Protein AF-A0A8H8RCY9-F1 (afdb_monomer_lite)

Secondary structure (DSSP, 8-state):
--SHHHHHHHHHHHHHHHHHHHHHHTT-HHHHSSSS--HHHHHHHHB-SSSBS-HHHHHHHHHHHHHHHHHHHHHHHHHHHHHHHHHHHHT--

Radius of gyration: 19.33 Å; chains: 1; bounding box: 49×21×55 Å

Organism: NCBI:txid215460

Structure (mmCIF, N/CA/C/O backbone):
data_AF-A0A8H8RCY9-F1
#
_entry.id   AF-A0A8H8RCY9-F1
#
loop_
_atom_site.group_PDB
_atom_site.id
_atom_site.type_symbol
_atom_site.label_atom_id
_atom_site.label_alt_id
_atom_site.label_comp_id
_atom_site.label_asym_id
_atom_site.label_entity_id
_atom_site.label_seq_id
_atom_site.pdbx_PDB_ins_code
_atom_site.Cartn_x
_atom_site.Cartn_y
_atom_site.Cartn_z
_atom_site.occupancy
_atom_site.B_iso_or_equiv
_atom_site.auth_seq_id
_atom_site.auth_comp_id
_atom_site.auth_asym_id
_atom_site.auth_atom_id
_atom_site.pdbx_PDB_model_num
ATOM 1 N N . MET A 1 1 ? -36.476 -12.570 22.741 1.00 39.06 1 MET A N 1
ATOM 2 C CA . MET A 1 1 ? -35.038 -12.786 22.452 1.00 39.06 1 MET A CA 1
ATOM 3 C C . MET A 1 1 ? -34.663 -12.164 21.101 1.00 39.06 1 MET A C 1
ATOM 5 O O . MET A 1 1 ? -34.491 -12.891 20.137 1.00 39.06 1 MET A O 1
ATOM 9 N N . ALA A 1 2 ? -34.559 -10.830 21.005 1.00 43.69 2 ALA A N 1
ATOM 10 C CA . ALA A 1 2 ? -34.250 -10.142 19.734 1.00 43.69 2 ALA A CA 1
ATOM 11 C C . ALA A 1 2 ? -33.207 -9.005 19.853 1.00 43.69 2 ALA A C 1
ATOM 13 O O . ALA A 1 2 ? -32.935 -8.322 18.878 1.00 43.69 2 ALA A O 1
ATOM 14 N N . ALA A 1 3 ? -32.592 -8.802 21.025 1.00 43.75 3 ALA A N 1
ATOM 15 C CA . ALA A 1 3 ? -31.686 -7.668 21.259 1.00 43.75 3 ALA A CA 1
ATOM 16 C C . ALA A 1 3 ? -30.196 -7.977 20.999 1.00 43.75 3 ALA A C 1
ATOM 18 O O . ALA A 1 3 ? -29.385 -7.067 20.871 1.00 43.75 3 ALA A O 1
ATOM 19 N N . ILE A 1 4 ? -29.816 -9.257 20.899 1.00 44.94 4 ILE A N 1
ATOM 20 C CA . ILE A 1 4 ? -28.400 -9.661 20.806 1.00 44.94 4 ILE A CA 1
ATOM 21 C C . ILE A 1 4 ? -27.871 -9.556 19.362 1.00 44.94 4 ILE A C 1
ATOM 23 O O . ILE A 1 4 ? -26.675 -9.342 19.164 1.00 44.94 4 ILE A O 1
ATOM 27 N N . SER A 1 5 ? -28.734 -9.671 18.342 1.00 49.91 5 SER A N 1
ATOM 28 C CA . SER A 1 5 ? -28.310 -9.537 16.939 1.00 49.91 5 SER A CA 1
ATOM 29 C C . SER A 1 5 ? -28.104 -8.079 16.510 1.00 49.91 5 SER A C 1
ATOM 31 O O . SER A 1 5 ? -27.169 -7.822 15.757 1.00 49.91 5 SER A O 1
ATOM 33 N N . SER A 1 6 ? -28.904 -7.134 17.029 1.00 54.88 6 SER A N 1
ATOM 34 C CA . SER A 1 6 ? -28.767 -5.690 16.742 1.00 54.88 6 SER A CA 1
ATOM 35 C C . SER A 1 6 ? -27.424 -5.153 17.232 1.00 54.88 6 SER A C 1
ATOM 37 O O . SER A 1 6 ? -26.665 -4.572 16.463 1.00 54.88 6 SER A O 1
ATOM 39 N N . TYR A 1 7 ? -27.069 -5.470 18.482 1.00 55.66 7 TYR A N 1
ATOM 40 C CA . TYR A 1 7 ? -25.849 -4.971 19.120 1.00 55.66 7 TYR A CA 1
ATOM 41 C C . TYR A 1 7 ? -24.571 -5.453 18.415 1.00 55.66 7 TYR A C 1
ATOM 43 O O . TYR A 1 7 ? -23.631 -4.693 18.212 1.00 55.66 7 TYR A O 1
ATOM 51 N N . LYS A 1 8 ? -24.541 -6.716 17.964 1.00 58.59 8 LYS A N 1
ATOM 52 C CA . LYS A 1 8 ? -23.408 -7.249 17.185 1.00 58.59 8 LYS A CA 1
ATOM 53 C C . LYS A 1 8 ? -23.302 -6.627 15.789 1.00 58.59 8 LYS A C 1
ATOM 55 O O . LYS A 1 8 ? -22.190 -6.485 15.287 1.00 58.59 8 LYS A O 1
ATOM 60 N N . GLY A 1 9 ? -24.430 -6.280 15.167 1.00 65.25 9 GLY A N 1
ATOM 61 C CA . GLY A 1 9 ? -24.458 -5.609 13.867 1.00 65.25 9 GLY A CA 1
ATOM 62 C C . GLY A 1 9 ? -23.948 -4.170 13.941 1.00 65.25 9 GLY A C 1
ATOM 63 O O . GLY A 1 9 ? -23.141 -3.764 13.110 1.00 65.25 9 GLY A O 1
ATOM 64 N N . GLU A 1 10 ? -24.356 -3.425 14.967 1.00 70.12 10 GLU A N 1
ATOM 65 C CA . GLU A 1 10 ? -23.932 -2.036 15.193 1.00 70.12 10 GLU A CA 1
ATOM 66 C C . GLU A 1 10 ? -22.427 -1.934 15.470 1.00 70.12 10 GLU A C 1
ATOM 68 O O . GLU A 1 10 ? -21.737 -1.159 14.807 1.00 70.12 10 GLU A O 1
ATOM 73 N N . VAL A 1 11 ? -21.893 -2.803 16.337 1.00 73.19 11 VAL A N 1
ATOM 74 C CA . VAL A 1 11 ? -20.448 -2.878 16.624 1.00 73.19 11 VAL A CA 1
ATOM 75 C C . VAL A 1 11 ? -19.637 -3.212 15.367 1.00 73.19 11 VAL A C 1
ATOM 77 O O . VAL A 1 11 ? -18.551 -2.670 15.171 1.00 73.19 11 VAL A O 1
ATOM 80 N N . LEU A 1 12 ? -20.154 -4.078 14.487 1.00 71.81 12 LEU A N 1
ATOM 81 C CA . LEU A 1 12 ? -19.489 -4.416 13.226 1.00 71.81 12 LEU A CA 1
ATOM 82 C C . LEU A 1 12 ? -19.453 -3.218 12.261 1.00 71.81 12 LEU A C 1
ATOM 84 O O . LEU A 1 12 ? -18.439 -2.984 11.606 1.00 71.81 12 LEU A O 1
ATOM 88 N N . ILE A 1 13 ? -20.548 -2.458 12.170 1.00 76.31 13 ILE A N 1
ATOM 89 C CA . ILE A 1 13 ? -20.645 -1.269 11.310 1.00 76.31 13 ILE A CA 1
ATOM 90 C C . ILE A 1 13 ? -19.688 -0.175 11.787 1.00 76.31 13 ILE A C 1
ATOM 92 O O . ILE A 1 13 ? -19.032 0.466 10.965 1.00 76.31 13 ILE A O 1
ATOM 96 N N . GLU A 1 14 ? -19.597 0.037 13.096 1.00 76.25 14 GLU A N 1
ATOM 97 C CA . GLU A 1 14 ? -18.687 1.015 13.693 1.00 76.25 14 GLU A CA 1
ATOM 98 C C . GLU A 1 14 ? -17.223 0.641 13.427 1.00 76.25 14 GLU A C 1
ATOM 100 O O . GLU A 1 14 ? -16.472 1.449 12.877 1.00 76.25 14 GLU A O 1
ATOM 105 N N . TRP A 1 15 ? -16.864 -0.630 13.636 1.00 75.38 15 TRP A N 1
ATOM 106 C CA . TRP A 1 15 ? -15.539 -1.158 13.293 1.00 75.38 15 TRP A CA 1
ATOM 107 C C . TRP A 1 15 ? -15.174 -0.963 11.818 1.00 75.38 15 TRP A C 1
ATOM 109 O O . TRP A 1 15 ? -14.046 -0.597 11.491 1.00 75.38 15 TRP A O 1
ATOM 119 N N . LEU A 1 16 ? -16.121 -1.201 10.906 1.00 78.38 16 LEU A N 1
ATOM 120 C CA . LEU A 1 16 ? -15.897 -1.021 9.471 1.00 78.38 16 LEU A CA 1
ATOM 121 C C . LEU A 1 16 ? -15.688 0.450 9.096 1.00 78.38 16 LEU A C 1
ATOM 123 O O . LEU A 1 16 ? -14.857 0.740 8.232 1.00 78.38 16 LEU A O 1
ATOM 127 N N . LYS A 1 17 ? -16.407 1.380 9.736 1.00 83.56 17 LYS A N 1
ATOM 128 C CA . LYS A 1 17 ? -16.224 2.824 9.527 1.00 83.56 17 LYS A CA 1
ATOM 129 C C . LYS A 1 17 ? -14.859 3.285 10.022 1.00 83.56 17 LYS A C 1
ATOM 131 O O . LYS A 1 17 ? -14.152 3.958 9.274 1.00 83.56 17 LYS A O 1
ATOM 136 N N . GLU A 1 18 ? -14.469 2.882 11.228 1.00 82.31 18 GLU A N 1
ATOM 137 C CA . GLU A 1 18 ? -13.158 3.213 11.794 1.00 82.31 18 GLU A CA 1
ATOM 138 C C . GLU A 1 18 ? -12.023 2.653 10.937 1.00 82.31 18 GLU A C 1
ATOM 140 O O . GLU A 1 18 ? -11.102 3.384 10.575 1.00 82.31 18 GLU A O 1
ATOM 145 N N . ALA A 1 19 ? -12.120 1.383 10.535 1.00 81.12 19 ALA A N 1
ATOM 146 C CA . ALA A 1 19 ? -11.136 0.756 9.661 1.00 81.12 19 ALA A CA 1
ATOM 147 C C . ALA A 1 19 ? -11.057 1.457 8.296 1.00 81.12 19 ALA A C 1
ATOM 149 O O . ALA A 1 19 ? -9.966 1.643 7.759 1.00 81.12 19 ALA A O 1
ATOM 150 N N . SER A 1 20 ? -12.192 1.886 7.742 1.00 85.75 20 SER A N 1
ATOM 151 C CA . SER A 1 20 ? -12.224 2.597 6.461 1.00 85.75 20 SER A CA 1
ATOM 152 C C . SER A 1 20 ? -11.557 3.968 6.551 1.00 85.75 20 SER A C 1
ATOM 154 O O . SER A 1 20 ? -10.651 4.255 5.769 1.00 85.75 20 SER A O 1
ATOM 156 N N . LEU A 1 21 ? -11.940 4.776 7.545 1.00 86.19 21 LEU A N 1
ATOM 157 C CA . LEU A 1 21 ? -11.344 6.090 7.800 1.00 86.19 21 LEU A CA 1
ATOM 158 C C . LEU A 1 21 ? -9.835 5.973 8.040 1.00 86.19 21 LEU A C 1
ATOM 160 O O . LEU A 1 21 ? -9.039 6.754 7.526 1.00 86.19 21 LEU A O 1
ATOM 164 N N . PHE A 1 22 ? -9.432 4.953 8.787 1.00 85.69 22 PHE A N 1
ATOM 165 C CA . PHE A 1 22 ? -8.038 4.670 9.068 1.00 85.69 22 PHE A CA 1
ATOM 166 C C . PHE A 1 22 ? -7.235 4.382 7.788 1.00 85.69 22 PHE A C 1
ATOM 168 O O . PHE A 1 22 ? -6.169 4.961 7.558 1.00 85.69 22 PHE A O 1
ATOM 175 N N . LEU A 1 23 ? -7.746 3.500 6.925 1.00 88.00 23 LEU A N 1
ATOM 176 C CA . LEU A 1 23 ? -7.100 3.177 5.652 1.00 88.00 23 LEU A CA 1
ATOM 177 C C . LEU A 1 23 ? -7.045 4.395 4.725 1.00 88.00 23 LEU A C 1
ATOM 179 O O . LEU A 1 23 ? -6.119 4.512 3.920 1.00 88.00 23 LEU A O 1
ATOM 183 N N . GLU A 1 24 ? -8.015 5.297 4.834 1.00 90.06 24 GLU A N 1
ATOM 184 C CA . GLU A 1 24 ? -8.073 6.545 4.082 1.00 90.06 24 GLU A CA 1
ATOM 185 C C . GLU A 1 24 ? -7.004 7.542 4.545 1.00 90.06 24 GLU A C 1
ATOM 187 O O . GLU A 1 24 ? -6.216 8.003 3.718 1.00 90.06 24 GLU A O 1
ATOM 192 N N . ILE A 1 25 ? -6.873 7.769 5.858 1.00 88.25 25 ILE A N 1
ATOM 193 C CA . ILE A 1 25 ? -5.828 8.624 6.457 1.00 88.25 25 ILE A CA 1
ATOM 194 C C . ILE A 1 25 ? -4.423 8.157 6.054 1.00 88.25 25 ILE A C 1
ATOM 196 O O . ILE A 1 25 ? -3.548 8.972 5.759 1.00 88.25 25 ILE A O 1
ATOM 200 N N . HIS A 1 26 ? -4.198 6.843 6.007 1.00 88.50 26 HIS A N 1
ATOM 201 C CA . HIS A 1 26 ? -2.905 6.264 5.633 1.00 88.50 26 HIS A CA 1
ATOM 202 C C . HIS A 1 26 ? -2.735 6.039 4.123 1.00 88.50 26 HIS A C 1
ATOM 204 O O . HIS A 1 26 ? -1.781 5.385 3.695 1.00 88.50 26 HIS A O 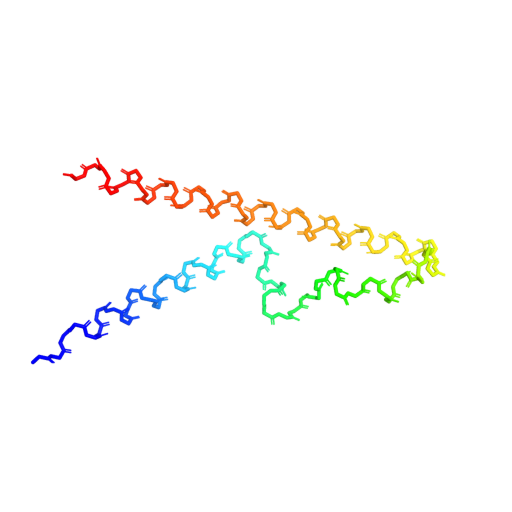1
ATOM 210 N N . GLY A 1 27 ? -3.649 6.567 3.301 1.00 86.62 27 GLY A N 1
ATOM 211 C CA . GLY A 1 27 ? -3.558 6.526 1.841 1.00 86.62 27 GLY A CA 1
ATOM 212 C C . GLY A 1 27 ? -3.605 5.115 1.248 1.00 86.62 27 GLY A C 1
ATOM 213 O O . GLY A 1 27 ? -3.190 4.914 0.104 1.00 86.62 27 GLY A O 1
ATOM 214 N N . PHE A 1 28 ? -4.075 4.125 2.011 1.00 91.81 28 PHE A N 1
ATOM 215 C CA . PHE A 1 28 ? -4.177 2.735 1.569 1.00 91.81 28 PHE A CA 1
ATOM 216 C C . PHE A 1 28 ? -5.560 2.396 0.997 1.00 91.81 28 PHE A C 1
ATOM 218 O O . PHE A 1 28 ? -5.671 1.509 0.151 1.00 91.81 28 PHE A O 1
ATOM 225 N N . MET A 1 29 ? -6.600 3.150 1.375 1.00 91.69 29 MET A N 1
ATOM 226 C CA . MET A 1 29 ? -7.969 2.988 0.866 1.00 91.69 29 MET A CA 1
ATOM 227 C C . MET A 1 29 ? -8.069 2.937 -0.672 1.00 91.69 29 MET A C 1
ATOM 229 O O . MET A 1 29 ? -8.778 2.061 -1.172 1.00 91.69 29 MET A O 1
ATOM 233 N N . PRO A 1 30 ? -7.333 3.758 -1.456 1.00 91.94 30 PRO A N 1
ATOM 234 C CA . PRO A 1 30 ? -7.384 3.679 -2.916 1.00 91.94 30 PRO A CA 1
ATOM 235 C C . PRO A 1 30 ? -7.020 2.301 -3.488 1.00 91.94 30 PRO A C 1
ATOM 237 O O . PRO A 1 30 ? -7.505 1.936 -4.554 1.00 91.94 30 PRO A O 1
ATOM 240 N N . TYR A 1 31 ? -6.178 1.524 -2.799 1.00 89.44 31 TYR A N 1
ATOM 241 C CA . TYR A 1 31 ? -5.806 0.173 -3.231 1.00 89.44 31 TYR A CA 1
ATOM 242 C C . TYR A 1 31 ? -6.864 -0.879 -2.870 1.00 89.44 31 TYR A C 1
ATOM 244 O O . TYR A 1 31 ? -6.915 -1.929 -3.507 1.00 89.44 31 TYR A O 1
ATOM 252 N N . ILE A 1 32 ? -7.708 -0.597 -1.873 1.00 87.81 32 ILE A N 1
ATOM 253 C CA . ILE A 1 32 ? -8.797 -1.474 -1.425 1.00 87.81 32 ILE A CA 1
ATOM 254 C C . ILE A 1 32 ? -10.058 -1.251 -2.261 1.00 87.81 32 ILE A C 1
ATOM 256 O O . ILE A 1 32 ? -10.671 -2.211 -2.718 1.00 87.81 32 ILE A O 1
ATOM 260 N N . ASN A 1 33 ? -10.425 0.009 -2.507 1.00 90.56 33 ASN A N 1
ATOM 261 C CA . ASN A 1 33 ? -11.625 0.362 -3.271 1.00 90.56 33 ASN A CA 1
ATOM 262 C C . ASN A 1 33 ? -11.431 0.298 -4.801 1.00 90.56 33 ASN A C 1
ATOM 264 O O . ASN A 1 33 ? -12.354 0.594 -5.556 1.00 90.56 33 ASN A O 1
ATOM 268 N N . GLY A 1 34 ? -10.232 -0.066 -5.264 1.00 86.25 34 GLY A N 1
ATOM 269 C CA . GLY A 1 34 ? -9.912 -0.237 -6.681 1.00 86.25 34 GLY A CA 1
ATOM 270 C C . GLY A 1 34 ? -9.618 1.056 -7.450 1.00 86.25 34 GLY A C 1
ATOM 271 O O . GLY A 1 34 ? -9.343 0.984 -8.647 1.00 86.25 34 GLY A O 1
ATOM 272 N N . SER A 1 35 ? -9.616 2.220 -6.791 1.00 90.50 35 SER A N 1
ATOM 273 C CA . SER A 1 35 ? -9.250 3.508 -7.404 1.00 90.50 35 SER A CA 1
ATOM 274 C C . SER A 1 35 ? -7.784 3.544 -7.863 1.00 90.50 35 SER A C 1
ATOM 276 O O . SER A 1 35 ? -7.459 4.071 -8.929 1.00 90.50 35 SER A O 1
ATOM 278 N N . LYS A 1 36 ? -6.882 2.911 -7.104 1.00 88.88 36 LYS A N 1
ATOM 279 C CA . LYS A 1 36 ? -5.491 2.654 -7.495 1.00 88.88 36 LYS A CA 1
ATOM 280 C C . LYS A 1 36 ? -5.259 1.158 -7.654 1.00 88.88 36 LYS A C 1
ATOM 282 O O . LYS A 1 36 ? -5.607 0.349 -6.800 1.00 88.88 36 LYS A O 1
ATOM 287 N N . ARG A 1 37 ? -4.583 0.780 -8.740 1.00 88.25 37 ARG A N 1
ATOM 288 C CA . ARG A 1 37 ? -4.108 -0.596 -8.919 1.00 88.25 37 ARG A CA 1
ATOM 289 C C . ARG A 1 37 ? -2.882 -0.849 -8.049 1.00 88.25 37 ARG A C 1
ATOM 291 O O . ARG A 1 37 ? -1.958 -0.037 -8.031 1.00 88.25 37 ARG A O 1
ATOM 298 N N . ASN A 1 38 ? -2.857 -2.009 -7.401 1.00 89.38 38 ASN A N 1
ATOM 299 C CA . ASN A 1 38 ? -1.668 -2.511 -6.724 1.00 89.38 38 ASN A CA 1
ATOM 300 C C . ASN A 1 38 ? -0.517 -2.664 -7.745 1.00 89.38 38 ASN A C 1
ATOM 302 O O . ASN A 1 38 ? -0.692 -3.381 -8.731 1.00 89.38 38 ASN A O 1
ATOM 306 N N . PRO A 1 39 ? 0.655 -2.036 -7.538 1.00 88.25 39 PRO A N 1
ATOM 307 C CA . PRO A 1 39 ? 1.789 -2.154 -8.456 1.00 88.25 39 PRO A CA 1
ATOM 308 C C . PRO A 1 39 ? 2.217 -3.609 -8.696 1.00 88.25 39 PRO A C 1
ATOM 310 O O . PRO A 1 39 ? 2.544 -3.965 -9.829 1.00 88.25 39 PRO A O 1
ATOM 313 N N . LEU A 1 40 ? 2.110 -4.481 -7.688 1.00 85.25 40 LEU A N 1
ATOM 314 C CA . LEU A 1 40 ? 2.466 -5.899 -7.803 1.00 85.25 40 LEU A CA 1
ATOM 315 C C . LEU A 1 40 ? 1.603 -6.644 -8.833 1.00 85.25 40 LEU A C 1
ATOM 317 O O . LEU A 1 40 ? 2.103 -7.544 -9.506 1.00 85.25 40 LEU A O 1
ATOM 321 N N . SER A 1 41 ? 0.332 -6.260 -9.002 1.00 88.12 41 SER A N 1
ATOM 322 C CA . SER A 1 41 ? -0.571 -6.905 -9.966 1.00 88.12 41 SER A CA 1
ATOM 323 C C . SER A 1 41 ? -0.428 -6.369 -11.392 1.00 88.12 41 SER A C 1
ATOM 325 O O . SER A 1 41 ? -0.930 -6.983 -12.331 1.00 88.12 41 SER A O 1
ATOM 327 N N . ILE A 1 42 ? 0.273 -5.247 -11.580 1.00 89.94 42 ILE A N 1
ATOM 328 C CA . ILE A 1 42 ? 0.442 -4.589 -12.885 1.00 89.94 42 ILE A CA 1
ATOM 329 C C . ILE A 1 42 ? 1.892 -4.521 -13.359 1.00 89.94 42 ILE A C 1
ATOM 331 O O . ILE A 1 42 ? 2.169 -3.870 -14.365 1.00 89.94 42 ILE A O 1
ATOM 335 N N . LYS A 1 43 ? 2.826 -5.199 -12.682 1.00 90.62 43 LYS A N 1
ATOM 336 C CA . L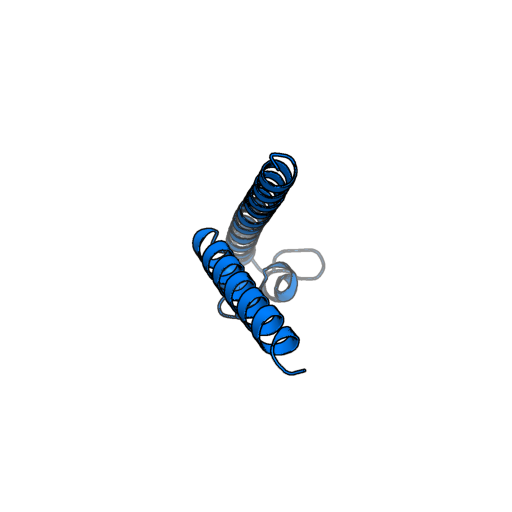YS A 1 43 ? 4.253 -5.196 -13.040 1.00 90.62 43 LYS A CA 1
ATOM 337 C C . LYS A 1 43 ? 4.505 -5.532 -14.516 1.00 90.62 43 LYS A C 1
ATOM 339 O O . LYS A 1 43 ? 5.371 -4.925 -15.139 1.00 90.62 43 LYS A O 1
ATOM 344 N N . SER A 1 44 ? 3.702 -6.419 -15.106 1.00 92.12 44 SER A N 1
ATOM 345 C CA . SER A 1 44 ? 3.778 -6.813 -16.525 1.00 92.12 44 SER A CA 1
ATOM 346 C C . SER A 1 44 ? 3.508 -5.679 -17.528 1.00 92.12 44 SER A C 1
ATOM 348 O O . SER A 1 44 ? 3.925 -5.773 -18.689 1.00 92.12 44 SER A O 1
ATOM 350 N N . LEU A 1 45 ? 2.844 -4.597 -17.097 1.00 91.75 45 LEU A N 1
ATOM 351 C CA . LEU A 1 45 ? 2.639 -3.389 -17.903 1.00 91.75 45 LEU A CA 1
ATOM 352 C C . LEU A 1 45 ? 3.925 -2.559 -18.034 1.00 91.75 45 LEU A C 1
ATOM 354 O O . LEU A 1 45 ? 4.084 -1.832 -19.010 1.00 91.75 45 LEU A O 1
ATOM 358 N N . TYR A 1 46 ? 4.850 -2.688 -17.081 1.00 92.31 46 TYR A N 1
ATOM 359 C CA . TYR A 1 46 ? 6.078 -1.890 -17.001 1.00 92.31 46 TYR A CA 1
ATOM 360 C C . TYR A 1 46 ? 7.332 -2.710 -17.315 1.00 92.31 46 TYR A C 1
ATOM 362 O O . TYR A 1 46 ? 8.301 -2.179 -17.855 1.00 92.31 46 TYR A O 1
ATOM 370 N N . TYR A 1 47 ? 7.300 -4.010 -17.024 1.00 93.31 47 TYR A N 1
ATOM 371 C CA . TYR A 1 47 ? 8.406 -4.942 -17.211 1.00 93.31 47 TYR A CA 1
ATOM 372 C C . TYR A 1 47 ? 8.031 -6.066 -18.179 1.00 93.31 47 TYR A C 1
ATOM 374 O O . TYR A 1 47 ? 6.882 -6.503 -18.272 1.00 93.31 47 TYR A O 1
ATOM 382 N N . THR A 1 48 ? 9.037 -6.548 -18.899 1.00 92.06 48 THR A N 1
ATOM 383 C CA . THR A 1 48 ? 9.054 -7.890 -19.482 1.00 92.06 48 THR A CA 1
ATOM 384 C C . THR A 1 48 ? 9.358 -8.915 -18.376 1.00 92.06 48 THR A C 1
ATOM 386 O O . THR A 1 48 ? 9.340 -8.589 -17.190 1.00 92.06 48 THR A O 1
ATOM 389 N N . LYS A 1 49 ? 9.653 -10.174 -18.725 1.00 86.50 49 LYS A N 1
ATOM 390 C CA . LYS A 1 49 ? 10.039 -11.181 -17.720 1.00 86.50 49 LYS A CA 1
ATOM 391 C C . LYS A 1 49 ? 11.305 -10.808 -16.935 1.00 86.50 49 LYS A C 1
ATOM 393 O O . LYS A 1 49 ? 11.419 -11.215 -15.785 1.00 86.50 49 LYS A O 1
ATOM 398 N N . SER A 1 50 ? 12.235 -10.068 -17.536 1.00 88.19 50 SER A N 1
ATOM 399 C CA . SER A 1 50 ? 13.570 -9.837 -16.962 1.00 88.19 50 SER A CA 1
ATOM 400 C C . SER A 1 50 ? 14.047 -8.386 -17.012 1.00 88.19 50 SER A C 1
ATOM 402 O O . SER A 1 50 ? 15.030 -8.060 -16.354 1.00 88.19 50 SER A O 1
ATOM 404 N N . SER A 1 51 ? 13.372 -7.500 -17.748 1.00 91.00 51 SER A N 1
ATOM 405 C CA . SER A 1 51 ? 13.819 -6.115 -17.933 1.00 91.00 51 SER A CA 1
ATOM 406 C C . SER A 1 51 ? 12.657 -5.121 -17.960 1.00 91.00 51 SER A C 1
ATOM 408 O O . SER A 1 51 ? 11.536 -5.494 -18.319 1.00 91.00 51 SER A O 1
ATOM 410 N N . PRO A 1 52 ? 12.885 -3.845 -17.607 1.00 93.12 52 PRO A N 1
ATOM 411 C CA . PRO A 1 52 ? 11.910 -2.803 -17.887 1.00 93.12 52 PRO A CA 1
ATOM 412 C C . PRO A 1 52 ? 11.653 -2.701 -19.392 1.00 93.12 52 PRO A C 1
ATOM 414 O O . PRO A 1 52 ? 12.571 -2.840 -20.198 1.00 93.12 52 PRO A O 1
ATOM 417 N N . ARG A 1 53 ? 10.407 -2.418 -19.778 1.00 92.38 53 ARG A N 1
ATOM 418 C CA . ARG A 1 53 ? 10.046 -2.168 -21.184 1.00 92.38 53 ARG A CA 1
ATOM 419 C C . ARG A 1 53 ? 10.661 -0.867 -21.711 1.00 92.38 53 ARG A C 1
ATOM 421 O O . ARG A 1 53 ? 10.930 -0.765 -22.901 1.00 92.38 53 ARG A O 1
ATOM 428 N N . SER A 1 54 ? 10.887 0.107 -20.830 1.00 96.38 54 SER A N 1
ATOM 429 C CA . SER A 1 54 ? 11.657 1.328 -21.086 1.00 96.38 54 SER A CA 1
ATOM 430 C C . SER A 1 54 ? 12.146 1.937 -19.767 1.00 96.38 54 SER A C 1
ATOM 432 O O . SER A 1 54 ? 11.635 1.594 -18.697 1.00 96.38 54 SER A O 1
ATOM 434 N N . LEU A 1 55 ? 13.113 2.861 -19.837 1.00 94.56 55 LEU A N 1
ATOM 435 C CA . LEU A 1 55 ? 13.611 3.588 -18.662 1.00 94.56 55 LEU A CA 1
ATOM 436 C C . LEU A 1 55 ? 12.501 4.408 -17.986 1.00 94.56 55 LEU A C 1
ATOM 438 O O . LEU A 1 55 ? 12.352 4.372 -16.768 1.00 94.56 55 LEU A O 1
ATOM 442 N N . GLU A 1 56 ? 11.680 5.093 -18.780 1.00 96.12 56 GLU A N 1
ATOM 443 C CA . GLU A 1 56 ? 10.561 5.894 -18.278 1.00 96.12 56 GLU A CA 1
ATOM 444 C C . GLU A 1 56 ? 9.523 5.028 -17.544 1.00 96.12 56 GLU A C 1
ATOM 446 O O . GLU A 1 56 ? 9.038 5.392 -16.473 1.00 96.12 56 GLU A O 1
ATOM 451 N N . LEU A 1 57 ? 9.212 3.842 -18.081 1.00 94.31 57 LEU A N 1
ATOM 452 C CA . LEU A 1 57 ? 8.310 2.895 -17.424 1.00 94.31 57 LEU A CA 1
ATOM 453 C C . LEU A 1 57 ? 8.924 2.298 -16.153 1.00 94.31 57 LEU A C 1
ATOM 455 O O . LEU A 1 57 ? 8.188 2.050 -15.199 1.00 94.31 57 LEU A O 1
ATOM 459 N N . ALA A 1 58 ? 10.245 2.104 -16.114 1.00 93.25 58 ALA A N 1
ATOM 460 C CA . ALA A 1 58 ? 10.950 1.664 -14.911 1.00 93.25 58 ALA A CA 1
ATOM 461 C C . ALA A 1 58 ? 10.790 2.682 -13.772 1.00 93.25 58 ALA A C 1
ATOM 463 O O . ALA A 1 58 ? 10.407 2.310 -12.665 1.00 93.25 58 ALA A O 1
ATOM 464 N N . ILE A 1 59 ? 11.017 3.967 -14.068 1.00 95.56 59 ILE A N 1
ATOM 465 C CA . ILE A 1 59 ? 10.875 5.067 -13.103 1.00 95.56 59 ILE A CA 1
ATOM 466 C C . ILE A 1 59 ? 9.428 5.151 -12.610 1.00 95.56 59 ILE A C 1
ATOM 468 O O . ILE A 1 59 ? 9.184 5.103 -11.406 1.00 95.56 59 ILE A O 1
ATOM 472 N N . LYS A 1 60 ? 8.452 5.154 -13.528 1.00 94.19 60 LYS A N 1
ATOM 473 C CA . LYS A 1 60 ? 7.022 5.184 -13.176 1.00 94.19 60 LYS A CA 1
ATOM 474 C C . LYS A 1 60 ? 6.597 4.002 -12.301 1.00 94.19 60 LYS A C 1
ATOM 476 O O . LYS A 1 60 ? 5.761 4.158 -11.411 1.00 94.19 60 LYS A O 1
ATOM 481 N N . TYR A 1 61 ? 7.122 2.804 -12.565 1.00 94.44 61 TYR A N 1
ATOM 482 C CA . TYR A 1 61 ? 6.838 1.636 -11.731 1.00 94.44 61 TYR A CA 1
ATOM 483 C C . TYR A 1 61 ? 7.459 1.779 -10.340 1.00 94.44 61 TYR A C 1
ATOM 485 O O . TYR A 1 61 ? 6.780 1.513 -9.351 1.00 94.44 61 TYR A O 1
ATOM 493 N N . LEU A 1 62 ? 8.70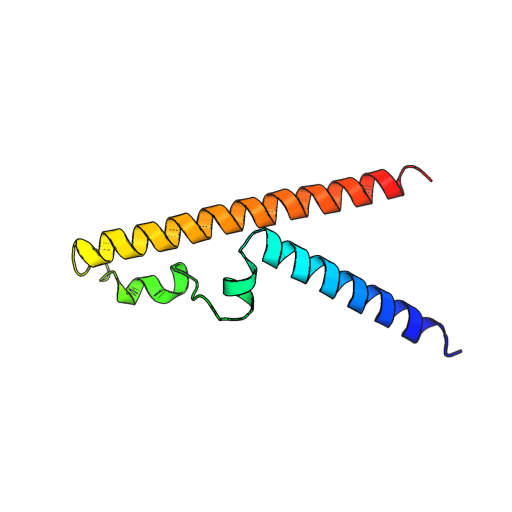9 2.241 -10.259 1.00 94.38 62 LEU A N 1
ATOM 494 C CA . LEU A 1 62 ? 9.413 2.448 -8.995 1.00 94.38 62 LEU A CA 1
ATOM 495 C C . LEU A 1 62 ? 8.692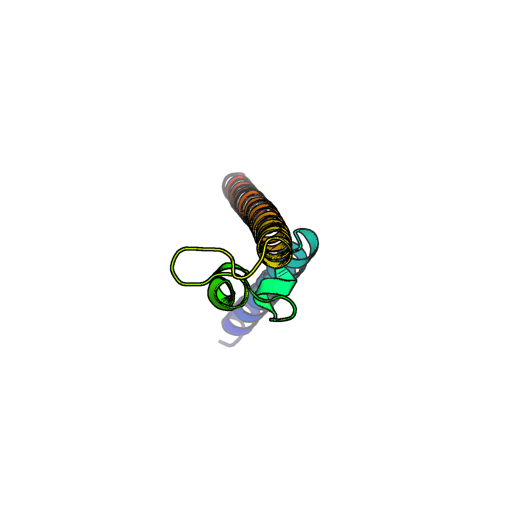 3.466 -8.102 1.00 94.38 62 LEU A C 1
ATOM 497 O O . LEU A 1 62 ? 8.545 3.235 -6.903 1.00 94.38 62 LEU A O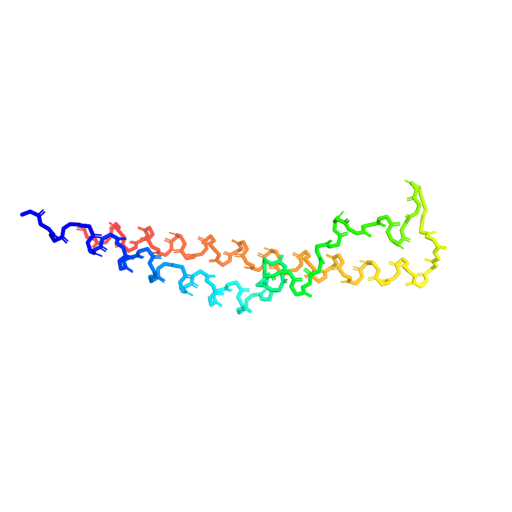 1
ATOM 501 N N . GLU A 1 63 ? 8.192 4.561 -8.676 1.00 94.50 63 GLU A N 1
ATOM 502 C CA . GLU A 1 63 ? 7.383 5.553 -7.958 1.00 94.50 63 GLU A CA 1
ATOM 503 C C . GLU A 1 63 ? 6.117 4.921 -7.368 1.00 94.50 63 GLU A C 1
ATOM 505 O O . GLU A 1 63 ? 5.836 5.074 -6.178 1.00 94.50 63 GLU A O 1
ATOM 510 N N . LYS A 1 64 ? 5.385 4.142 -8.177 1.00 93.25 64 LYS A N 1
ATOM 511 C CA . LYS A 1 64 ? 4.169 3.436 -7.741 1.00 93.25 64 LYS A CA 1
ATOM 512 C C . LYS A 1 64 ? 4.457 2.414 -6.646 1.00 93.25 64 LYS A C 1
ATOM 514 O O . LYS A 1 64 ? 3.717 2.339 -5.669 1.00 93.25 64 LYS A O 1
ATOM 519 N N . GLU A 1 65 ? 5.511 1.621 -6.803 1.00 94.50 65 GLU A N 1
ATOM 520 C CA . GLU A 1 65 ? 5.922 0.610 -5.827 1.00 94.50 65 GLU A CA 1
ATOM 521 C C . GLU A 1 65 ? 6.363 1.254 -4.505 1.00 94.50 65 GLU A C 1
ATOM 523 O O . GLU A 1 65 ? 5.991 0.782 -3.429 1.00 94.50 65 GLU A O 1
ATOM 528 N N . THR A 1 66 ? 7.077 2.378 -4.580 1.00 94.44 66 THR A N 1
ATOM 529 C CA . THR A 1 66 ? 7.503 3.153 -3.410 1.00 94.44 66 THR A CA 1
ATOM 530 C C . THR A 1 66 ? 6.307 3.745 -2.668 1.00 94.44 66 THR A C 1
ATOM 532 O O . THR A 1 66 ? 6.219 3.605 -1.446 1.00 94.44 66 THR A O 1
ATOM 535 N N . GLU A 1 67 ? 5.361 4.357 -3.387 1.00 94.19 67 GLU A N 1
ATOM 536 C CA . GLU A 1 67 ? 4.123 4.890 -2.808 1.00 94.19 67 GLU A CA 1
ATOM 537 C C . GLU A 1 67 ? 3.326 3.780 -2.105 1.00 94.19 67 GLU A C 1
ATOM 539 O O . GLU A 1 67 ? 2.972 3.901 -0.931 1.00 94.19 67 GLU A O 1
ATOM 544 N N . TYR A 1 68 ? 3.115 2.655 -2.793 1.00 93.81 68 TYR A N 1
ATOM 545 C CA . TYR A 1 68 ? 2.395 1.509 -2.247 1.00 93.81 68 TYR A CA 1
ATOM 546 C C . TYR A 1 68 ? 3.073 0.944 -0.993 1.00 93.81 68 TYR A C 1
ATOM 548 O O . TYR A 1 68 ? 2.411 0.704 0.017 1.00 93.81 68 TYR A O 1
ATOM 556 N N . SER A 1 69 ? 4.398 0.770 -1.019 1.00 93.56 69 SER A N 1
ATOM 557 C CA . SER A 1 69 ? 5.177 0.268 0.119 1.00 93.56 69 SER A CA 1
ATOM 558 C C . SER A 1 69 ? 5.085 1.200 1.329 1.00 93.56 69 SER A C 1
ATOM 560 O O . SER A 1 69 ? 4.859 0.743 2.454 1.00 93.56 69 SER A O 1
ATOM 562 N N . ARG A 1 70 ? 5.192 2.517 1.110 1.00 93.94 70 ARG A N 1
ATOM 563 C CA . ARG A 1 70 ? 5.044 3.527 2.165 1.00 93.94 70 ARG A CA 1
ATOM 564 C C . ARG A 1 70 ? 3.657 3.466 2.804 1.00 93.94 70 ARG A C 1
ATOM 566 O O . ARG A 1 70 ? 3.574 3.354 4.027 1.00 93.94 70 ARG A O 1
ATOM 573 N N . ASN A 1 71 ? 2.598 3.481 1.998 1.00 91.94 71 ASN A N 1
ATOM 574 C CA . ASN A 1 71 ? 1.222 3.482 2.502 1.00 91.94 71 ASN A CA 1
ATOM 575 C C . ASN A 1 71 ? 0.896 2.159 3.210 1.00 91.94 71 ASN A C 1
ATOM 577 O O . ASN A 1 71 ? 0.281 2.162 4.273 1.00 91.94 71 ASN A O 1
ATOM 581 N N . THR A 1 72 ? 1.401 1.029 2.698 1.00 90.31 72 THR A N 1
ATOM 582 C CA . THR A 1 72 ? 1.275 -0.283 3.357 1.00 90.31 72 THR A CA 1
ATOM 583 C C . THR A 1 72 ? 1.924 -0.275 4.741 1.00 90.31 72 THR A C 1
ATOM 585 O O . THR A 1 72 ? 1.323 -0.728 5.712 1.00 90.31 72 THR A O 1
ATOM 588 N N . LYS A 1 73 ? 3.152 0.252 4.863 1.00 91.44 73 LYS A N 1
ATOM 589 C CA . LYS A 1 73 ? 3.859 0.327 6.152 1.00 91.44 73 LYS A CA 1
ATOM 590 C C . LYS A 1 73 ? 3.137 1.229 7.149 1.00 91.44 73 LYS A C 1
ATOM 592 O O . LYS A 1 73 ? 3.043 0.863 8.317 1.00 91.44 73 LYS A O 1
ATOM 597 N N . GLN A 1 74 ? 2.627 2.375 6.700 1.00 89.19 74 GLN A N 1
ATOM 598 C CA . GLN A 1 74 ? 1.868 3.293 7.551 1.00 89.19 74 GLN A CA 1
ATOM 599 C C . GLN A 1 74 ? 0.563 2.656 8.035 1.00 89.19 74 GLN A C 1
ATOM 601 O O . GLN A 1 74 ? 0.322 2.625 9.240 1.00 89.19 74 GLN A O 1
ATOM 606 N N . ALA A 1 75 ? -0.211 2.058 7.125 1.00 88.69 75 ALA A N 1
ATOM 607 C CA . ALA A 1 75 ? -1.437 1.350 7.473 1.00 88.69 75 ALA A CA 1
ATOM 608 C C . ALA A 1 75 ? -1.167 0.192 8.451 1.00 88.69 75 ALA A C 1
ATOM 610 O O . ALA A 1 75 ? -1.806 0.105 9.494 1.00 88.69 75 ALA A O 1
ATOM 611 N N . LEU A 1 76 ? -0.172 -0.664 8.189 1.00 86.50 76 LEU A N 1
ATOM 612 C CA . LEU A 1 76 ? 0.184 -1.764 9.096 1.00 86.50 76 LEU A CA 1
ATOM 613 C C . LEU A 1 76 ? 0.673 -1.275 10.462 1.00 86.50 76 LEU A C 1
ATOM 615 O O . LEU A 1 76 ? 0.306 -1.848 11.487 1.00 86.50 76 LEU A O 1
ATOM 619 N N . GLY A 1 77 ? 1.527 -0.251 10.485 1.00 85.56 77 GLY A N 1
ATOM 620 C CA . GLY A 1 77 ? 2.066 0.310 11.722 1.00 85.56 77 GLY A CA 1
ATOM 621 C C . GLY A 1 77 ? 0.960 0.853 12.616 1.00 85.56 77 GLY A C 1
ATOM 622 O O . GLY A 1 77 ? 0.908 0.542 13.805 1.00 85.56 77 GLY A O 1
ATOM 623 N N . ALA A 1 78 ? 0.030 1.601 12.034 1.00 80.06 78 ALA A N 1
ATOM 624 C CA . ALA A 1 78 ? -1.038 2.188 12.811 1.00 80.06 78 ALA A CA 1
ATOM 625 C C . ALA A 1 78 ? -2.152 1.161 13.159 1.00 80.06 78 ALA A C 1
ATOM 627 O O . ALA A 1 78 ? -2.687 1.247 14.258 1.00 80.06 78 ALA A O 1
ATOM 628 N N . ILE A 1 79 ? -2.375 0.088 12.371 1.00 81.56 79 ILE A N 1
ATOM 629 C CA . ILE A 1 79 ? -3.228 -1.057 12.777 1.00 81.56 79 ILE A CA 1
ATOM 630 C C . ILE A 1 79 ? -2.656 -1.713 14.035 1.00 81.56 79 ILE A C 1
ATOM 632 O O . ILE A 1 79 ? -3.380 -1.966 14.998 1.00 81.56 79 ILE A O 1
ATOM 636 N N . LYS A 1 80 ? -1.342 -1.973 14.048 1.00 79.75 80 LYS A N 1
ATOM 637 C CA . LYS A 1 80 ? -0.662 -2.541 15.222 1.00 79.75 80 LYS A CA 1
ATOM 638 C C . LYS A 1 80 ? -0.791 -1.626 16.440 1.00 79.75 80 LYS A C 1
ATOM 640 O O . LYS A 1 80 ? -1.028 -2.126 17.536 1.00 79.75 80 LYS A O 1
ATOM 645 N N . SER A 1 81 ? -0.680 -0.311 16.243 1.00 74.44 81 SER A N 1
ATOM 646 C CA . SER A 1 81 ? -0.870 0.687 17.301 1.00 74.44 81 SER A CA 1
ATOM 647 C C . SER A 1 81 ? -2.290 0.647 17.878 1.00 74.44 81 SER A C 1
ATOM 649 O O . SER A 1 81 ? -2.449 0.524 19.090 1.00 74.44 81 SER A O 1
ATOM 651 N N . THR A 1 82 ? -3.324 0.644 17.029 1.00 73.50 82 THR A N 1
ATOM 652 C CA . THR A 1 82 ? -4.732 0.581 17.460 1.00 73.50 82 THR A CA 1
ATOM 653 C C . THR A 1 82 ? -5.050 -0.715 18.203 1.00 73.50 82 THR A C 1
ATOM 655 O O . THR A 1 82 ? -5.660 -0.678 19.269 1.00 73.50 82 THR A O 1
ATOM 658 N N . ILE A 1 83 ? -4.595 -1.867 17.697 1.00 72.75 83 ILE A N 1
ATOM 659 C CA . ILE A 1 83 ? -4.770 -3.156 18.387 1.00 72.75 83 ILE A CA 1
ATOM 660 C C . ILE A 1 83 ? -4.071 -3.130 19.752 1.00 72.75 83 ILE A C 1
ATOM 662 O O . ILE A 1 83 ? -4.644 -3.571 20.747 1.00 72.75 83 ILE A O 1
ATOM 666 N N . SER A 1 84 ? -2.854 -2.585 19.818 1.00 70.81 84 SER A N 1
ATOM 667 C CA . SER A 1 84 ? -2.119 -2.448 21.076 1.00 70.81 84 SER A CA 1
ATOM 668 C C . SER A 1 84 ? -2.846 -1.540 22.070 1.00 70.81 84 SER A C 1
ATOM 670 O O . SER A 1 84 ? -2.943 -1.891 23.243 1.00 70.81 84 SER A O 1
ATOM 672 N N . ALA A 1 85 ? -3.383 -0.402 21.625 1.00 68.25 85 ALA A N 1
ATOM 673 C CA . ALA A 1 85 ? -4.137 0.521 22.472 1.00 68.25 85 ALA A CA 1
ATOM 674 C C . ALA A 1 85 ? -5.429 -0.119 23.007 1.00 68.25 85 ALA A C 1
ATOM 676 O O . ALA A 1 85 ? -5.705 -0.046 24.204 1.00 68.25 85 ALA A O 1
ATOM 677 N N . ASN A 1 86 ? -6.172 -0.826 22.149 1.00 65.69 86 ASN A N 1
ATOM 678 C CA . ASN A 1 86 ? -7.370 -1.564 22.551 1.00 65.69 86 ASN A CA 1
ATOM 679 C C . ASN A 1 86 ? -7.055 -2.684 23.552 1.00 65.69 86 ASN A C 1
ATOM 681 O O . ASN A 1 86 ? -7.815 -2.890 24.497 1.00 65.69 86 ASN A O 1
ATOM 685 N N . ASN A 1 87 ? -5.927 -3.379 23.386 1.00 61.53 87 ASN A N 1
ATOM 686 C CA . ASN A 1 87 ? -5.483 -4.380 24.353 1.00 61.53 87 ASN A CA 1
ATOM 687 C C . ASN A 1 87 ? -5.135 -3.743 25.702 1.00 61.53 87 ASN A C 1
ATOM 689 O O . ASN A 1 87 ? -5.586 -4.241 26.725 1.00 61.53 87 ASN A O 1
ATOM 693 N N . VAL A 1 88 ? -4.398 -2.627 25.726 1.00 61.78 88 VAL A N 1
ATOM 694 C CA . VAL A 1 88 ? -4.076 -1.916 26.978 1.00 61.78 88 VAL A CA 1
ATOM 695 C C . VAL A 1 88 ? -5.340 -1.455 27.703 1.00 61.78 88 VAL A C 1
ATOM 697 O O . VAL A 1 88 ? -5.413 -1.585 28.921 1.00 61.78 88 VAL A O 1
ATOM 700 N N . ASN A 1 89 ? -6.345 -0.961 26.978 1.00 59.28 89 ASN A N 1
ATOM 701 C CA . ASN A 1 89 ? -7.614 -0.555 27.583 1.00 59.28 89 ASN A CA 1
ATOM 702 C C . ASN A 1 89 ? -8.386 -1.742 28.184 1.00 59.28 89 ASN A C 1
ATOM 704 O O . ASN A 1 89 ? -8.991 -1.583 29.233 1.00 59.28 89 ASN A O 1
ATOM 708 N N . ARG A 1 90 ? -8.305 -2.941 27.590 1.00 54.62 90 ARG A N 1
ATOM 709 C CA . ARG A 1 90 ? -8.951 -4.160 28.118 1.00 54.62 90 ARG A CA 1
ATOM 710 C C . ARG A 1 90 ? -8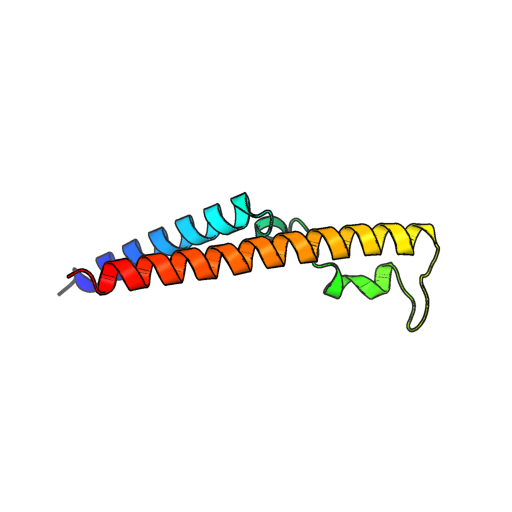.334 -4.727 29.399 1.00 54.62 90 ARG A C 1
ATOM 712 O O . ARG A 1 90 ? -8.990 -5.524 30.052 1.00 54.62 90 ARG A O 1
ATOM 719 N N . PHE A 1 91 ? -7.090 -4.376 29.724 1.00 50.97 91 PHE A N 1
ATOM 720 C CA . PHE A 1 91 ? -6.402 -4.832 30.944 1.00 50.97 91 PHE A CA 1
ATOM 721 C C . PHE A 1 91 ? -6.373 -3.765 32.050 1.00 50.97 91 PHE A C 1
ATOM 723 O O . PHE A 1 91 ? -5.658 -3.926 33.038 1.00 50.97 91 PHE A O 1
ATOM 730 N N . LYS A 1 92 ? -7.085 -2.647 31.855 1.00 52.91 92 LYS A N 1
ATOM 731 C CA . LYS A 1 92 ? -7.261 -1.591 32.863 1.00 52.91 92 LYS A CA 1
ATOM 732 C C . LYS A 1 92 ? -8.574 -1.707 33.647 1.00 52.91 92 LYS A C 1
ATOM 734 O O . LYS A 1 92 ? -8.723 -0.966 34.617 1.00 52.91 92 LYS A O 1
ATOM 739 N N . ASP A 1 93 ? -9.456 -2.617 33.240 1.00 45.91 93 ASP A N 1
ATOM 740 C CA . ASP A 1 93 ? -10.606 -3.099 34.017 1.00 45.91 93 ASP A CA 1
ATOM 741 C C . ASP A 1 93 ? -10.210 -4.353 34.813 1.00 45.91 93 ASP A C 1
ATOM 743 O O . ASP A 1 93 ? -10.745 -4.540 35.930 1.00 45.91 93 ASP A O 1
#

pLDDT: mean 81.16, std 15.0, range [39.06, 96.38]

Foldseek 3Di:
DPDPVVVVVVVVVVVVVVLLVLLVVLVNNCCVVVVDPQLVVCVVVQDDPPGGPDPVSVVVSVVNNVSNVSSVCSSVVVVVVVVVVVVVVVVVD

Sequence (93 aa):
MAAISSYKGEVLIEWLKEASLFLEIHGFMPYINGSKRNPLSIKSLYYTKSSPRSLELAIKYLEKETEYSRNTKQALGAIKSTISANNVNRFKD